Protein AF-A0A2V5Y837-F1 (afdb_monomer_lite)

pLDDT: mean 76.03, std 14.21, range [38.59, 92.19]

Sequence (156 aa):
MSMTTSVVKGLYNSPNGDRWALCRDQSGKLVVSHQPNHASGGRASEIGVEAFLSQPRSGPEHQALIEALAHLDAGQSNSETKKHSEDKLFRALGHAVARCWKNLPQGIQEDLFEAAVALEGETIRQQLAIYLHGKREHTVDTAQPRAMPEPDSLGG

Secondary structure (DSSP, 8-state):
----PEEEEEEEE-TTS-EEEEEE-TTS-EEEEEE--GGGTPPPEEEEHHHHHTSS---HHHHHHHHHHHHHHHHHHHHHHHHHHHHHHHHHHHHHHHHHGGGS-HHHHHHHHHHHHHHH-THHHHHHHHHHHHTT-S--------PPPP------

Foldseek 3Di:
DDFPWAFPAWQDADPQGKTWTWTAGPVRFIWIWIDGDPVVVDDIDIGGPVRVQPDPDDDSSNVSSVVVVVVVCVVVVVVVVVVVVVVVVVVVVVVVCLVCVVVDPPVVNVVVLVVVCVVPHPVCNVVVVVSSVVSVPPDPDPPDPPDDDDDDDDDD

Structure (mmCIF, N/CA/C/O backbone):
data_AF-A0A2V5Y837-F1
#
_entry.id   AF-A0A2V5Y837-F1
#
loop_
_atom_site.group_PDB
_atom_site.id
_atom_site.type_symbol
_atom_site.label_atom_id
_atom_site.label_alt_id
_atom_site.label_comp_id
_atom_site.label_asym_id
_atom_site.label_entity_id
_atom_site.label_seq_id
_atom_site.pdbx_PDB_ins_code
_atom_site.Cartn_x
_atom_site.Cartn_y
_atom_site.Cartn_z
_atom_site.occupancy
_atom_site.B_iso_or_equiv
_atom_site.auth_seq_id
_atom_site.auth_comp_id
_atom_site.auth_asym_id
_atom_site.auth_atom_id
_atom_site.pdbx_PDB_model_num
ATOM 1 N N . MET A 1 1 ? 31.711 -17.610 -5.912 1.00 38.81 1 MET A N 1
ATOM 2 C CA . MET A 1 1 ? 30.621 -17.243 -4.988 1.00 38.81 1 MET A CA 1
ATOM 3 C C . MET A 1 1 ? 29.465 -16.764 -5.841 1.00 38.81 1 MET A C 1
ATOM 5 O O . MET A 1 1 ? 29.552 -15.679 -6.396 1.00 38.81 1 MET A O 1
ATOM 9 N N . SER A 1 2 ? 28.467 -17.618 -6.057 1.00 41.41 2 SER A N 1
ATOM 10 C CA . SER A 1 2 ? 27.272 -17.273 -6.830 1.00 41.41 2 SER A CA 1
ATOM 11 C C . SER A 1 2 ? 26.391 -16.396 -5.948 1.00 41.41 2 SER A C 1
ATOM 13 O O . SER A 1 2 ? 25.772 -16.891 -5.011 1.00 41.41 2 SER A O 1
ATOM 15 N N . MET A 1 3 ? 26.418 -15.085 -6.178 1.00 53.34 3 MET A N 1
ATOM 16 C CA . MET A 1 3 ? 25.505 -14.160 -5.519 1.00 53.34 3 MET A CA 1
ATOM 17 C C . MET A 1 3 ? 24.127 -14.384 -6.138 1.00 53.34 3 MET A C 1
ATOM 19 O O . MET A 1 3 ? 23.942 -14.175 -7.331 1.00 53.34 3 MET A O 1
ATOM 23 N N . THR A 1 4 ? 23.183 -14.903 -5.357 1.00 51.66 4 THR A N 1
ATOM 24 C CA . THR A 1 4 ? 21.808 -15.165 -5.799 1.00 51.66 4 THR A CA 1
ATOM 25 C C . THR A 1 4 ? 21.093 -13.835 -6.059 1.00 51.66 4 THR A C 1
ATOM 27 O O . THR A 1 4 ? 20.419 -13.307 -5.179 1.00 51.66 4 THR A O 1
ATOM 30 N N . THR A 1 5 ? 21.293 -13.239 -7.233 1.00 69.12 5 THR A N 1
ATOM 31 C CA . THR A 1 5 ? 20.594 -12.021 -7.649 1.00 69.12 5 THR A CA 1
ATOM 32 C C . THR A 1 5 ? 19.258 -12.392 -8.283 1.00 69.12 5 THR A C 1
ATOM 34 O O . THR A 1 5 ? 19.162 -13.289 -9.121 1.00 69.12 5 THR A O 1
ATOM 37 N N . SER A 1 6 ? 18.183 -11.750 -7.823 1.00 81.81 6 SER A N 1
ATOM 38 C CA . SER A 1 6 ? 16.842 -11.993 -8.364 1.00 81.81 6 SER A CA 1
ATOM 39 C C . SER A 1 6 ? 16.617 -11.074 -9.555 1.00 81.81 6 SER A C 1
ATOM 41 O O . SER A 1 6 ? 16.727 -9.855 -9.421 1.00 81.81 6 SER A O 1
ATOM 43 N N . VAL A 1 7 ? 16.309 -11.639 -10.722 1.00 83.50 7 VAL A N 1
ATOM 44 C CA . VAL A 1 7 ? 16.003 -10.847 -11.920 1.00 83.50 7 VAL A CA 1
ATOM 45 C C . VAL A 1 7 ? 14.669 -10.132 -11.711 1.00 83.50 7 VAL A C 1
ATOM 47 O O . VAL A 1 7 ? 13.637 -10.772 -11.529 1.00 83.50 7 VAL A O 1
ATOM 50 N N . VAL A 1 8 ? 14.694 -8.800 -11.746 1.00 84.81 8 VAL A N 1
ATOM 51 C CA . VAL A 1 8 ? 13.510 -7.940 -11.612 1.00 84.81 8 VAL A CA 1
ATOM 52 C C . VAL A 1 8 ? 12.841 -7.751 -12.971 1.00 84.81 8 VAL A C 1
ATOM 54 O O . VAL A 1 8 ? 11.620 -7.851 -13.083 1.00 84.81 8 VAL A O 1
ATOM 57 N N . LYS A 1 9 ? 13.628 -7.465 -14.018 1.00 84.62 9 LYS A N 1
ATOM 58 C CA . LYS A 1 9 ? 13.109 -7.153 -15.359 1.00 84.62 9 LYS A CA 1
ATOM 59 C C . LYS A 1 9 ? 14.190 -7.323 -16.431 1.00 84.62 9 LYS A C 1
ATOM 61 O O . LYS A 1 9 ? 15.312 -6.867 -16.246 1.00 84.62 9 LYS A O 1
ATOM 66 N N . GLY A 1 10 ? 13.860 -7.918 -17.578 1.00 83.88 10 GLY A N 1
ATOM 67 C CA . GLY A 1 10 ? 14.725 -7.864 -18.766 1.00 83.88 10 GLY A CA 1
ATOM 68 C C . GLY A 1 10 ? 14.680 -6.471 -19.400 1.00 83.88 10 GLY A C 1
ATOM 69 O O . GLY A 1 10 ? 13.587 -5.965 -19.640 1.00 83.88 10 GLY A O 1
ATOM 70 N N . LEU A 1 11 ? 15.841 -5.857 -19.640 1.00 83.12 11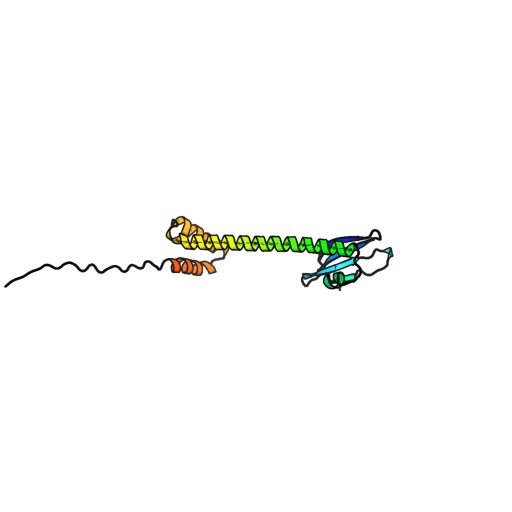 LEU A N 1
ATOM 71 C CA . LEU A 1 11 ? 15.949 -4.480 -20.133 1.00 83.12 11 LEU A CA 1
ATOM 72 C C . LEU A 1 11 ? 16.052 -4.437 -21.655 1.00 83.12 11 LEU A C 1
ATOM 74 O O . LEU A 1 11 ? 15.229 -3.823 -22.321 1.00 83.12 11 LEU A O 1
ATOM 78 N N . TYR A 1 12 ? 17.064 -5.095 -22.216 1.00 80.25 12 TYR A N 1
ATOM 79 C CA . TYR A 1 12 ? 17.358 -4.979 -23.638 1.00 80.25 12 TYR A CA 1
ATOM 80 C C . TYR A 1 12 ? 18.105 -6.206 -24.153 1.00 80.25 12 TYR A C 1
ATOM 82 O O . TYR A 1 12 ? 18.936 -6.787 -23.452 1.00 80.25 12 TYR A O 1
ATOM 90 N N . ASN A 1 13 ? 17.813 -6.589 -25.394 1.00 81.31 13 ASN A N 1
ATOM 91 C CA . ASN A 1 13 ? 18.602 -7.555 -26.143 1.00 81.31 13 ASN A CA 1
ATOM 92 C C . ASN A 1 13 ? 19.234 -6.829 -27.330 1.00 81.31 13 ASN A C 1
ATOM 94 O O . ASN A 1 13 ? 18.543 -6.265 -28.173 1.00 81.31 13 ASN A O 1
ATOM 98 N N . SER A 1 14 ? 20.560 -6.807 -27.364 1.00 76.38 14 SER A N 1
ATOM 99 C CA . SER A 1 14 ? 21.286 -6.316 -28.523 1.00 76.38 14 SER A CA 1
ATOM 100 C C . SER A 1 14 ? 21.151 -7.331 -29.660 1.00 76.38 14 SER A C 1
ATOM 102 O O . SER A 1 14 ? 21.206 -8.535 -29.395 1.00 76.38 14 SER A O 1
ATOM 104 N N . PRO A 1 15 ? 21.064 -6.893 -30.926 1.00 72.56 15 PRO A N 1
ATOM 105 C CA . PRO A 1 15 ? 21.107 -7.792 -32.081 1.00 72.56 15 PRO A CA 1
ATOM 106 C C . PRO A 1 15 ? 22.405 -8.614 -32.153 1.00 72.56 15 PRO A C 1
ATOM 108 O O . PRO A 1 15 ? 22.421 -9.684 -32.754 1.00 72.56 15 PRO A O 1
ATOM 111 N N . ASN A 1 16 ? 23.473 -8.165 -31.483 1.00 69.81 16 ASN A N 1
ATOM 112 C CA . ASN A 1 16 ? 24.706 -8.937 -31.330 1.00 69.81 16 ASN A CA 1
ATOM 113 C C . ASN A 1 16 ? 24.580 -10.078 -30.305 1.00 69.81 16 ASN A C 1
ATOM 115 O O . ASN A 1 16 ? 25.491 -10.884 -30.186 1.00 69.81 16 ASN A O 1
ATOM 119 N N . GLY A 1 17 ? 23.471 -10.195 -29.573 1.00 73.81 17 GLY A N 1
ATOM 120 C CA . GLY A 1 17 ? 23.239 -11.246 -28.579 1.00 73.81 17 GLY A CA 1
ATOM 121 C C . GLY A 1 17 ? 23.624 -10.872 -27.145 1.00 73.81 17 GLY A C 1
ATOM 122 O O . GLY A 1 17 ? 23.523 -11.723 -26.262 1.00 73.81 17 GLY A O 1
ATOM 123 N N . ASP A 1 18 ? 24.037 -9.627 -26.891 1.00 80.94 18 ASP A N 1
ATOM 124 C CA . ASP A 1 18 ? 24.176 -9.103 -25.531 1.00 80.94 18 ASP A CA 1
ATOM 125 C C . ASP A 1 18 ? 22.806 -8.959 -24.874 1.00 80.94 18 ASP A C 1
ATOM 127 O O . ASP A 1 18 ? 21.897 -8.340 -25.433 1.00 80.94 18 ASP A O 1
ATOM 131 N N . ARG A 1 19 ? 22.659 -9.489 -23.663 1.00 84.69 19 ARG A N 1
ATOM 132 C CA . ARG A 1 19 ? 21.440 -9.343 -22.868 1.00 84.69 19 ARG A CA 1
ATOM 133 C C . ARG A 1 19 ? 21.700 -8.486 -21.648 1.00 84.69 19 ARG A C 1
ATOM 135 O O . ARG A 1 19 ? 22.668 -8.693 -20.922 1.00 84.69 19 ARG A O 1
ATOM 142 N N . TRP A 1 20 ? 20.784 -7.562 -21.417 1.00 86.06 20 TRP A N 1
ATOM 143 C CA . TRP A 1 20 ? 20.783 -6.666 -20.277 1.00 86.06 20 TRP A CA 1
ATOM 144 C C . TRP A 1 20 ? 19.553 -6.949 -19.428 1.00 86.06 20 TRP A C 1
ATOM 146 O O . TRP A 1 20 ? 18.431 -7.001 -19.942 1.00 86.06 20 TRP A O 1
ATOM 156 N N . ALA A 1 21 ? 19.755 -7.127 -18.129 1.00 86.75 21 ALA A N 1
ATOM 157 C CA . ALA A 1 21 ? 18.686 -7.353 -17.170 1.00 86.75 21 ALA A CA 1
ATOM 158 C C . ALA A 1 21 ? 18.888 -6.490 -15.926 1.00 86.75 21 ALA A C 1
ATOM 160 O O . ALA A 1 21 ? 20.008 -6.284 -15.467 1.00 86.75 21 ALA A O 1
ATOM 161 N N . LEU A 1 22 ? 17.788 -5.997 -15.372 1.00 88.69 22 LEU A N 1
ATOM 162 C CA . LEU A 1 22 ? 17.741 -5.384 -14.060 1.00 88.69 22 LEU A CA 1
ATOM 163 C C . LEU A 1 22 ? 17.559 -6.495 -13.031 1.00 88.69 22 LEU A C 1
ATOM 165 O O . LEU A 1 22 ? 16.569 -7.230 -13.067 1.00 88.69 22 LEU A O 1
ATOM 169 N N . CYS A 1 23 ? 18.502 -6.595 -12.110 1.00 88.62 23 CYS A N 1
ATOM 170 C CA . CYS A 1 23 ? 18.510 -7.550 -11.017 1.00 88.62 23 CYS A CA 1
ATOM 171 C C . CYS A 1 23 ? 18.504 -6.816 -9.677 1.00 88.62 23 CYS A C 1
ATOM 173 O O . CYS A 1 23 ? 18.828 -5.631 -9.580 1.00 88.62 23 CYS A O 1
ATOM 175 N N . ARG A 1 24 ? 18.131 -7.536 -8.626 1.00 87.69 24 ARG A N 1
ATOM 176 C CA . ARG A 1 24 ? 18.215 -7.075 -7.245 1.00 87.69 24 ARG A CA 1
ATOM 177 C C . ARG A 1 24 ? 19.251 -7.908 -6.507 1.00 87.69 24 ARG A C 1
ATOM 179 O O . ARG A 1 24 ? 19.203 -9.139 -6.577 1.00 87.69 24 ARG A O 1
ATOM 186 N N . ASP A 1 25 ? 20.182 -7.239 -5.837 1.00 84.00 25 ASP A N 1
ATOM 187 C CA . ASP A 1 25 ? 21.165 -7.891 -4.974 1.00 84.00 25 ASP A CA 1
ATOM 188 C C . ASP A 1 25 ? 20.517 -8.384 -3.661 1.00 84.00 25 ASP A C 1
ATOM 190 O O . ASP A 1 25 ? 19.349 -8.104 -3.381 1.00 84.00 25 ASP A O 1
ATOM 194 N N . GLN A 1 26 ? 21.278 -9.115 -2.841 1.00 80.62 26 GLN A N 1
ATOM 195 C CA . GLN A 1 26 ? 20.814 -9.644 -1.549 1.00 80.62 26 GLN A CA 1
ATOM 196 C C . GLN A 1 26 ? 20.439 -8.538 -0.550 1.00 80.62 26 GLN A C 1
ATOM 198 O O . GLN A 1 26 ? 19.582 -8.743 0.305 1.00 80.62 26 GLN A O 1
ATOM 203 N N . SER A 1 27 ? 21.045 -7.361 -0.686 1.00 80.94 27 SER A N 1
ATOM 204 C CA . SER A 1 27 ? 20.757 -6.161 0.105 1.00 80.94 27 SER A CA 1
ATOM 205 C C . SER A 1 27 ? 19.505 -5.418 -0.377 1.00 80.94 27 SER A C 1
ATOM 207 O O . SER A 1 27 ? 19.098 -4.435 0.236 1.00 80.94 27 SER A O 1
ATOM 209 N N . GLY A 1 28 ? 18.888 -5.854 -1.481 1.00 80.06 28 GLY A N 1
ATOM 210 C CA . GLY A 1 28 ? 17.719 -5.202 -2.070 1.00 80.06 28 GLY A CA 1
ATOM 211 C C . GLY A 1 28 ? 18.047 -4.062 -3.042 1.00 80.06 28 GLY A C 1
ATOM 212 O O . GLY A 1 28 ? 17.123 -3.435 -3.573 1.00 80.06 28 GLY A O 1
ATOM 213 N N . LYS A 1 29 ? 19.327 -3.792 -3.310 1.00 83.94 29 LYS A N 1
ATOM 214 C CA . LYS A 1 29 ? 19.793 -2.752 -4.229 1.00 83.94 29 LYS A CA 1
ATOM 215 C C . LYS A 1 29 ? 19.642 -3.207 -5.677 1.00 83.94 29 LYS A C 1
ATOM 217 O O . LYS A 1 29 ? 19.853 -4.371 -6.015 1.00 83.94 29 LYS A O 1
ATOM 222 N N . LEU A 1 30 ? 19.262 -2.274 -6.546 1.00 86.44 30 LEU A N 1
ATOM 223 C CA . LEU A 1 30 ? 19.121 -2.541 -7.973 1.00 86.44 30 LEU A CA 1
ATOM 224 C C . LEU A 1 30 ? 20.489 -2.520 -8.667 1.00 86.44 30 LEU A C 1
ATOM 226 O O . LEU A 1 30 ? 21.265 -1.569 -8.530 1.00 86.44 30 LEU A O 1
ATOM 230 N N . VAL A 1 31 ? 20.761 -3.566 -9.442 1.00 88.25 31 VAL A N 1
ATOM 231 C CA . VAL A 1 31 ? 21.982 -3.752 -10.231 1.00 88.25 31 VAL A CA 1
ATOM 232 C C . VAL A 1 31 ? 21.623 -4.153 -11.660 1.00 88.25 31 VAL A C 1
ATOM 234 O O . VAL A 1 31 ? 20.631 -4.831 -11.907 1.00 88.25 31 VAL A O 1
ATOM 237 N N . VAL A 1 32 ? 22.426 -3.726 -12.622 1.00 86.94 32 VAL A N 1
ATOM 238 C CA . VAL A 1 32 ? 22.302 -4.075 -14.034 1.00 86.94 32 VAL A CA 1
ATOM 239 C C . VAL A 1 32 ? 23.242 -5.236 -14.324 1.00 86.94 32 VAL A C 1
ATOM 241 O O . VAL A 1 32 ? 24.454 -5.111 -14.164 1.00 86.94 32 VAL A O 1
ATOM 244 N N . SER A 1 33 ? 22.688 -6.363 -14.758 1.00 86.00 33 SER A N 1
ATOM 245 C CA . SER A 1 33 ? 23.440 -7.525 -15.217 1.00 86.00 33 SER A CA 1
ATOM 246 C C . SER A 1 33 ? 23.588 -7.481 -16.736 1.00 86.00 33 SER A C 1
ATOM 248 O O . SER A 1 33 ? 22.595 -7.466 -17.470 1.00 86.00 33 SER A O 1
ATOM 250 N N . HIS A 1 34 ? 24.835 -7.461 -17.202 1.00 85.19 34 HIS A N 1
ATOM 251 C CA . HIS A 1 34 ? 25.200 -7.605 -18.607 1.00 85.19 34 HIS A CA 1
ATOM 252 C C . HIS A 1 34 ? 25.693 -9.022 -18.857 1.00 85.19 34 HIS A C 1
ATOM 254 O O . HIS A 1 34 ? 26.676 -9.472 -18.263 1.00 85.19 34 HIS A O 1
ATOM 260 N N . GLN A 1 35 ? 25.016 -9.718 -19.763 1.00 81.38 35 GLN A N 1
ATOM 261 C CA . GLN A 1 35 ? 25.425 -11.019 -20.253 1.00 81.38 35 GLN A CA 1
ATOM 262 C C . GLN A 1 35 ? 25.852 -10.894 -21.720 1.00 81.38 35 GLN A C 1
ATOM 264 O O . GLN A 1 35 ? 24.986 -10.778 -22.593 1.00 81.38 35 GLN A O 1
ATOM 269 N N . PRO A 1 36 ? 27.165 -10.908 -22.005 1.00 78.12 36 PRO A N 1
ATOM 270 C CA . PRO A 1 36 ? 27.656 -10.892 -23.373 1.00 78.12 36 PRO A CA 1
ATOM 271 C C . PRO A 1 36 ? 27.303 -12.192 -24.103 1.00 78.12 36 PRO A C 1
ATOM 273 O O . PRO A 1 36 ? 27.043 -13.231 -23.486 1.00 78.12 36 PRO A O 1
ATOM 276 N N . ASN A 1 37 ? 27.297 -12.136 -25.434 1.00 73.31 37 ASN A N 1
ATOM 277 C CA . ASN A 1 37 ? 27.069 -13.319 -26.257 1.00 73.31 37 ASN A CA 1
ATOM 278 C C . ASN A 1 37 ? 28.226 -14.343 -26.113 1.00 73.31 37 ASN A C 1
ATOM 280 O O . ASN A 1 37 ? 29.340 -14.023 -25.694 1.00 73.31 37 ASN A O 1
ATOM 284 N N . HIS A 1 38 ? 27.975 -15.596 -26.508 1.00 61.41 38 HIS A N 1
ATOM 285 C CA . HIS A 1 38 ? 28.975 -16.675 -26.465 1.00 61.41 38 HIS A CA 1
ATOM 286 C C . HIS A 1 38 ? 30.200 -16.396 -27.364 1.00 61.41 38 HIS A C 1
ATOM 288 O O . HIS A 1 38 ? 31.294 -16.879 -27.085 1.00 61.41 38 HIS A O 1
ATOM 294 N N . ALA A 1 39 ? 30.035 -15.602 -28.429 1.00 61.75 39 ALA A N 1
ATOM 295 C CA . ALA A 1 39 ? 31.104 -15.268 -29.370 1.00 61.75 39 ALA A CA 1
ATOM 296 C C . ALA A 1 39 ? 32.123 -14.257 -28.808 1.00 61.75 39 ALA A C 1
ATOM 298 O O . ALA A 1 39 ? 33.281 -14.271 -29.215 1.00 61.75 39 ALA A O 1
ATOM 299 N N . SER A 1 40 ? 31.724 -13.406 -27.859 1.00 60.44 40 SER A N 1
ATOM 300 C CA . SER A 1 40 ? 32.579 -12.378 -27.258 1.00 60.44 40 SER A CA 1
ATOM 301 C C . SER A 1 40 ? 33.423 -12.887 -26.089 1.00 60.44 40 SER A C 1
ATOM 303 O O . SER A 1 40 ? 34.254 -12.133 -25.588 1.00 60.44 40 SER A O 1
ATOM 305 N N . GLY A 1 41 ? 33.226 -14.130 -25.626 1.00 55.28 41 GLY A N 1
ATOM 306 C CA . GLY A 1 41 ? 34.025 -14.740 -24.549 1.00 55.28 41 GLY A CA 1
ATOM 307 C C . GLY A 1 41 ? 34.025 -13.961 -23.222 1.00 55.28 41 GLY A C 1
ATOM 308 O O . GLY A 1 41 ? 34.854 -14.215 -22.349 1.00 55.28 41 GLY A O 1
ATOM 309 N N . GLY A 1 42 ? 33.128 -12.982 -23.078 1.00 60.88 42 GLY A N 1
ATOM 310 C CA . GLY A 1 42 ? 33.101 -12.051 -21.961 1.00 60.88 42 GLY A CA 1
ATOM 311 C C . GLY A 1 42 ? 32.493 -12.674 -20.708 1.00 60.88 42 GLY A C 1
ATOM 312 O O . GLY A 1 42 ? 31.621 -13.541 -20.771 1.00 60.88 42 GLY A O 1
ATOM 313 N N . ARG A 1 43 ? 32.937 -12.207 -19.540 1.00 64.25 43 ARG A N 1
ATOM 314 C CA . ARG A 1 43 ? 32.330 -12.574 -18.257 1.00 64.25 43 ARG A CA 1
ATOM 315 C C . ARG A 1 43 ? 31.088 -11.720 -18.031 1.00 64.25 43 ARG A C 1
ATOM 317 O O . ARG A 1 43 ? 31.141 -10.505 -18.222 1.00 64.25 43 ARG A O 1
ATOM 324 N N . ALA A 1 44 ? 30.002 -12.353 -17.585 1.00 72.00 44 ALA A N 1
ATOM 325 C CA . ALA A 1 44 ? 28.843 -11.619 -17.098 1.00 72.00 44 ALA A CA 1
ATOM 326 C C . ALA A 1 44 ? 29.290 -10.632 -16.015 1.00 72.00 44 ALA A C 1
ATOM 328 O O . ALA A 1 44 ? 30.092 -10.988 -15.146 1.00 72.00 44 ALA A O 1
ATOM 329 N N . SER A 1 45 ? 28.808 -9.400 -16.113 1.00 78.62 45 SER A N 1
ATOM 330 C CA . SER A 1 45 ? 29.204 -8.314 -15.225 1.00 78.62 45 SER A CA 1
ATOM 331 C C . SER A 1 45 ? 27.967 -7.664 -14.625 1.00 78.62 45 SER A C 1
ATOM 333 O O . SER A 1 45 ? 26.966 -7.463 -15.309 1.00 78.62 45 SER A O 1
ATOM 335 N N . GLU A 1 46 ? 28.043 -7.351 -13.337 1.00 81.62 46 GLU A N 1
ATOM 336 C CA . GLU A 1 46 ? 26.989 -6.678 -12.587 1.00 81.62 46 GLU A CA 1
ATOM 337 C C . GLU A 1 46 ? 27.483 -5.280 -12.229 1.00 81.62 46 GLU A C 1
ATOM 339 O O . GLU A 1 46 ? 28.553 -5.113 -11.643 1.00 81.62 46 GLU A O 1
ATOM 344 N N . ILE A 1 47 ? 26.723 -4.266 -12.623 1.00 84.75 47 ILE A N 1
ATOM 345 C CA . ILE A 1 47 ? 27.054 -2.859 -12.412 1.00 84.75 47 ILE A CA 1
ATOM 346 C C . ILE A 1 47 ? 25.912 -2.250 -11.605 1.00 84.75 47 ILE A C 1
ATOM 348 O O . ILE A 1 47 ? 24.747 -2.460 -11.928 1.00 84.75 47 ILE A O 1
ATOM 352 N N . GLY A 1 48 ? 26.212 -1.497 -10.546 1.00 84.44 48 GLY A N 1
ATOM 353 C CA . GLY A 1 48 ? 25.171 -0.781 -9.802 1.00 84.44 48 GLY A CA 1
ATOM 354 C C . GLY A 1 48 ? 24.396 0.162 -10.722 1.00 84.44 48 GLY A C 1
ATOM 355 O O . GLY A 1 48 ? 25.005 0.825 -11.561 1.00 84.44 48 GLY A O 1
ATOM 356 N N . VAL A 1 49 ? 23.071 0.242 -10.571 1.00 85.50 49 VAL A N 1
ATOM 357 C CA . VAL A 1 49 ? 22.226 1.104 -11.421 1.00 85.50 49 VAL A CA 1
ATOM 358 C C . VAL A 1 49 ? 22.728 2.550 -11.433 1.00 85.50 49 VAL A C 1
ATOM 360 O O . VAL A 1 49 ? 22.800 3.155 -12.498 1.00 85.50 49 VAL A O 1
ATOM 363 N N . GLU A 1 50 ? 23.162 3.086 -10.288 1.00 83.12 50 GLU A N 1
ATOM 364 C CA . GLU A 1 50 ? 23.682 4.458 -10.216 1.00 83.12 50 GLU A CA 1
ATOM 365 C C . GLU A 1 50 ? 24.995 4.644 -10.994 1.00 83.12 50 GLU A C 1
ATOM 367 O O . GLU A 1 50 ? 25.198 5.658 -11.660 1.00 83.12 50 GLU A O 1
ATOM 372 N N . ALA A 1 51 ? 25.871 3.639 -10.958 1.00 85.12 51 ALA A N 1
ATOM 373 C CA . ALA A 1 51 ? 27.157 3.646 -11.636 1.00 85.12 51 ALA A CA 1
ATOM 374 C C . ALA A 1 51 ? 26.981 3.432 -13.138 1.00 85.12 51 ALA A C 1
ATOM 376 O O . ALA A 1 51 ? 27.773 3.947 -13.919 1.00 85.12 51 ALA A O 1
ATOM 377 N N . PHE A 1 52 ? 25.945 2.692 -13.540 1.00 83.06 52 PHE A N 1
ATOM 378 C CA . PHE A 1 52 ? 25.565 2.530 -14.933 1.00 83.06 52 PHE A CA 1
ATOM 379 C C . PHE A 1 52 ? 25.026 3.845 -15.500 1.00 83.06 52 PHE A C 1
ATOM 381 O O . PHE A 1 52 ? 25.588 4.337 -16.468 1.00 83.06 52 PHE A O 1
ATOM 388 N N . LEU A 1 53 ? 24.049 4.468 -14.826 1.00 82.75 53 LEU A N 1
ATOM 389 C CA . LEU A 1 53 ? 23.451 5.751 -15.227 1.00 82.75 53 LEU A CA 1
ATOM 390 C C . LEU A 1 53 ? 24.445 6.921 -15.249 1.00 82.75 53 LEU A C 1
ATOM 392 O O . LEU A 1 53 ? 24.238 7.897 -15.964 1.00 82.75 53 LEU A O 1
ATOM 396 N N . SER A 1 54 ? 25.520 6.836 -14.464 1.00 82.50 54 SER A N 1
ATOM 397 C CA . SER A 1 54 ? 26.577 7.852 -14.435 1.00 82.50 54 SER A CA 1
ATOM 398 C C . SER A 1 54 ? 27.557 7.745 -15.614 1.00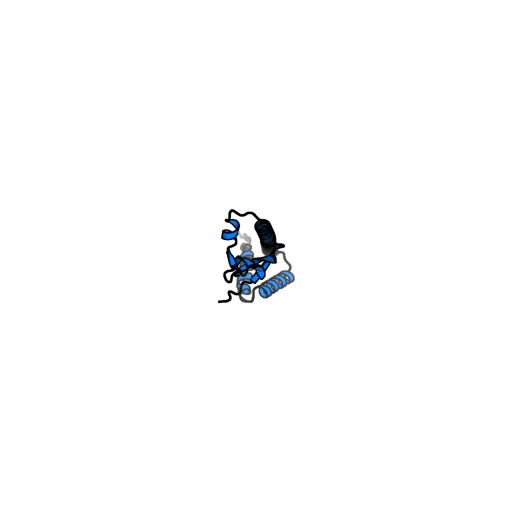 82.50 54 SER A C 1
ATOM 400 O O . SER A 1 54 ? 28.432 8.599 -15.759 1.00 82.50 54 SER A O 1
ATOM 402 N N . GLN A 1 55 ? 27.469 6.700 -16.447 1.00 80.69 55 GLN A N 1
ATOM 403 C CA . GLN A 1 55 ? 28.368 6.533 -17.588 1.00 80.69 55 GLN A CA 1
ATOM 404 C C . GLN A 1 55 ? 27.963 7.457 -18.747 1.00 80.69 55 GLN A C 1
ATOM 406 O O . GLN A 1 55 ? 26.788 7.551 -19.087 1.00 80.69 55 GLN A O 1
ATOM 411 N N . PRO A 1 56 ? 28.926 8.080 -19.450 1.00 63.84 56 PRO A N 1
ATOM 412 C CA . PRO A 1 56 ? 28.646 9.018 -20.544 1.00 63.84 56 PRO A CA 1
ATOM 413 C C . PRO A 1 56 ? 28.079 8.355 -21.816 1.00 63.84 56 PRO A C 1
ATOM 415 O O . PRO A 1 56 ? 27.830 9.034 -22.811 1.00 63.84 56 PRO A O 1
ATOM 418 N N . ARG A 1 57 ? 27.898 7.028 -21.826 1.00 63.12 57 ARG A N 1
ATOM 419 C CA . ARG A 1 57 ? 27.435 6.262 -22.986 1.00 63.12 57 ARG A CA 1
ATOM 420 C C . ARG A 1 57 ? 25.922 6.052 -22.909 1.00 63.12 57 ARG A C 1
ATOM 422 O O . ARG A 1 57 ? 25.456 5.042 -22.397 1.00 63.12 57 ARG A O 1
ATOM 429 N N . SER A 1 58 ? 25.164 7.001 -23.452 1.00 64.62 58 SER A N 1
ATOM 430 C CA . SER A 1 58 ? 23.703 6.909 -23.564 1.00 64.62 58 SER A CA 1
ATOM 431 C C . SER A 1 58 ? 23.304 6.087 -24.799 1.00 64.62 58 SER A C 1
ATOM 433 O O . SER A 1 58 ? 23.133 6.621 -25.895 1.00 64.62 58 SER A O 1
ATOM 435 N N . GLY A 1 59 ? 23.265 4.763 -24.641 1.00 78.69 59 GLY A N 1
ATOM 436 C CA . GLY A 1 59 ? 22.781 3.811 -25.647 1.00 78.69 59 GLY A CA 1
ATOM 437 C C . GLY A 1 59 ? 21.320 3.382 -25.422 1.00 78.69 59 GLY A C 1
ATOM 438 O O . GLY A 1 59 ? 20.703 3.776 -24.429 1.00 78.69 59 GLY A O 1
ATOM 439 N N . PRO A 1 60 ? 20.741 2.547 -26.304 1.00 80.12 60 PRO A N 1
ATOM 440 C CA . PRO A 1 60 ? 19.400 1.977 -26.111 1.00 80.12 60 PRO A CA 1
ATOM 441 C C . PRO A 1 60 ? 19.249 1.217 -24.779 1.00 80.12 60 PRO A C 1
ATOM 443 O O . PRO A 1 60 ? 18.169 1.202 -24.192 1.00 80.12 60 PRO A O 1
ATOM 446 N N . GLU A 1 61 ? 20.335 0.649 -24.253 1.00 82.88 61 GLU A N 1
ATOM 447 C CA . GLU A 1 61 ? 20.375 0.000 -22.943 1.00 82.88 61 GLU A CA 1
ATOM 448 C C . GLU A 1 61 ? 20.122 0.970 -21.774 1.00 82.88 61 GLU A C 1
ATOM 450 O O . GLU A 1 61 ? 19.479 0.597 -20.791 1.00 82.88 61 GLU A O 1
ATOM 455 N N . HIS A 1 62 ? 20.557 2.229 -21.898 1.00 82.69 62 HIS A N 1
ATOM 456 C CA . HIS A 1 62 ? 20.291 3.278 -20.910 1.00 82.69 62 HIS A CA 1
ATOM 457 C C . HIS A 1 62 ? 18.818 3.675 -20.909 1.00 82.69 62 HIS A C 1
ATOM 459 O O . HIS A 1 62 ? 18.202 3.775 -19.848 1.00 82.69 62 HIS A O 1
ATOM 465 N N . GLN A 1 63 ? 18.239 3.847 -22.098 1.00 84.94 63 GLN A N 1
ATOM 466 C CA . GLN A 1 63 ? 16.831 4.206 -22.233 1.00 84.94 63 GLN A CA 1
ATOM 467 C C . GLN A 1 63 ? 15.917 3.113 -21.662 1.00 84.94 63 GLN A C 1
ATOM 469 O O . GLN A 1 63 ? 14.985 3.415 -20.918 1.00 84.94 63 GLN A O 1
ATOM 474 N N . ALA A 1 64 ? 16.223 1.843 -21.944 1.00 85.94 64 ALA A N 1
ATOM 475 C CA . ALA A 1 64 ? 15.478 0.708 -21.407 1.00 85.94 64 ALA A CA 1
ATOM 476 C C . ALA A 1 64 ? 15.551 0.625 -19.872 1.00 85.94 64 ALA A C 1
ATOM 478 O O . ALA A 1 64 ? 14.563 0.284 -19.220 1.00 85.94 64 ALA A O 1
ATOM 479 N N . LEU A 1 65 ? 16.702 0.963 -19.277 1.00 86.25 65 LEU A N 1
ATOM 480 C CA . LEU A 1 65 ? 16.848 1.030 -17.823 1.00 86.25 65 LEU A CA 1
ATOM 481 C C . LEU A 1 65 ? 15.999 2.148 -17.212 1.00 86.25 65 LEU A C 1
ATOM 483 O O . LEU A 1 65 ? 15.290 1.897 -16.241 1.00 86.25 65 LEU A O 1
ATOM 487 N N . ILE A 1 66 ? 16.053 3.358 -17.774 1.00 86.50 66 ILE A N 1
ATOM 488 C CA . ILE A 1 66 ? 15.255 4.499 -17.299 1.00 86.50 66 ILE A CA 1
ATOM 489 C C . ILE A 1 66 ? 13.767 4.156 -17.351 1.00 86.50 66 ILE A C 1
ATOM 491 O O . ILE A 1 66 ? 13.046 4.383 -16.381 1.00 86.50 66 ILE A O 1
ATOM 495 N N . GLU A 1 67 ? 13.315 3.552 -18.450 1.00 85.75 67 GLU A N 1
ATOM 496 C CA . GLU A 1 67 ? 11.932 3.115 -18.595 1.00 85.75 67 GLU A CA 1
ATOM 497 C C . GLU A 1 67 ? 11.560 2.064 -17.539 1.00 85.75 67 GLU A C 1
ATOM 499 O O . GLU A 1 67 ? 10.534 2.198 -16.871 1.00 85.75 67 GLU A O 1
ATOM 504 N N . ALA A 1 68 ? 12.396 1.046 -17.323 1.00 85.75 68 ALA A N 1
ATOM 505 C CA . ALA A 1 68 ? 12.136 0.025 -16.310 1.00 85.75 68 ALA A CA 1
ATOM 506 C C . ALA 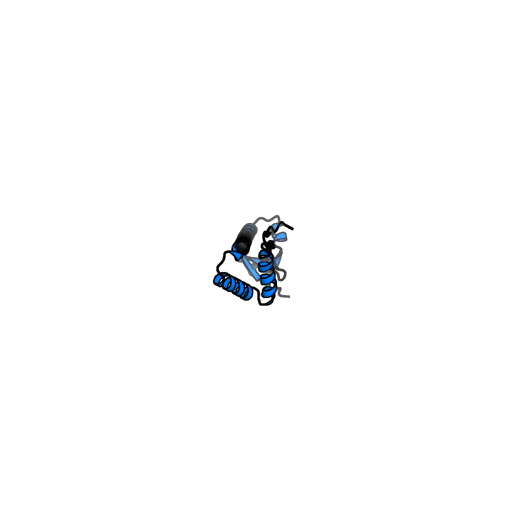A 1 68 ? 12.078 0.608 -14.888 1.00 85.75 68 ALA A C 1
ATOM 508 O O . ALA A 1 68 ? 11.208 0.221 -14.106 1.00 85.75 68 ALA A O 1
ATOM 509 N N . LEU A 1 69 ? 12.962 1.555 -14.558 1.00 86.81 69 LEU A N 1
ATOM 510 C CA . LEU A 1 69 ? 12.952 2.253 -13.271 1.00 86.81 69 LEU A CA 1
ATOM 511 C C . LEU A 1 69 ? 11.699 3.117 -13.107 1.00 86.81 69 LEU A C 1
ATOM 513 O O . LEU A 1 69 ? 11.075 3.064 -12.052 1.00 86.81 69 LEU A O 1
ATOM 517 N N . ALA A 1 70 ? 11.283 3.840 -14.149 1.00 85.75 70 ALA A N 1
ATOM 518 C CA . ALA A 1 70 ? 10.065 4.647 -14.123 1.00 85.75 70 ALA A CA 1
ATOM 519 C C . ALA A 1 70 ? 8.808 3.791 -13.889 1.00 85.75 70 ALA A C 1
ATOM 521 O O . ALA A 1 70 ? 7.934 4.169 -13.111 1.00 85.75 70 ALA A O 1
ATOM 522 N N . HIS A 1 71 ? 8.727 2.606 -14.504 1.00 84.56 71 HIS A N 1
ATOM 523 C CA . HIS A 1 71 ? 7.617 1.675 -14.275 1.00 84.56 71 HIS A CA 1
ATOM 524 C C . HIS A 1 71 ? 7.609 1.102 -12.852 1.00 84.56 71 HIS A C 1
ATOM 526 O O . HIS A 1 71 ? 6.537 0.914 -12.270 1.00 84.56 71 HIS A O 1
ATOM 532 N N . LEU A 1 72 ? 8.786 0.818 -12.285 1.00 83.44 72 LEU A N 1
ATOM 533 C CA . LEU A 1 72 ? 8.900 0.363 -10.900 1.00 83.44 72 LEU A CA 1
ATOM 534 C C . LEU A 1 72 ? 8.480 1.469 -9.928 1.00 83.44 72 LEU A C 1
ATOM 536 O O . LEU A 1 72 ? 7.669 1.208 -9.043 1.00 83.44 72 LEU A O 1
ATOM 540 N N . ASP A 1 73 ? 8.959 2.696 -10.128 1.00 82.25 73 ASP A N 1
ATOM 541 C CA . ASP A 1 73 ? 8.610 3.850 -9.295 1.00 82.25 73 ASP A CA 1
ATOM 542 C C . ASP A 1 73 ? 7.105 4.153 -9.335 1.00 82.25 73 ASP A C 1
ATOM 544 O O . ASP A 1 73 ? 6.461 4.245 -8.289 1.00 82.25 73 ASP A O 1
ATOM 548 N N . ALA A 1 74 ? 6.504 4.169 -10.529 1.00 76.81 74 ALA A N 1
ATOM 549 C CA . ALA A 1 74 ? 5.068 4.386 -10.692 1.00 76.81 74 ALA A CA 1
ATOM 550 C C . ALA A 1 74 ? 4.224 3.318 -9.971 1.00 76.81 74 ALA A C 1
ATOM 552 O O . ALA A 1 74 ? 3.193 3.633 -9.371 1.00 76.81 74 ALA A O 1
ATOM 553 N N . GLY A 1 75 ? 4.665 2.055 -9.989 1.00 70.06 75 GLY A N 1
ATOM 554 C CA . GLY A 1 75 ? 4.007 0.968 -9.262 1.00 70.06 75 GLY A CA 1
ATOM 555 C C . GLY A 1 75 ? 4.111 1.114 -7.740 1.00 70.06 75 GLY A C 1
ATOM 556 O O . GLY A 1 75 ? 3.122 0.904 -7.036 1.00 70.06 75 GLY A O 1
ATOM 557 N N . GLN A 1 76 ? 5.284 1.500 -7.227 1.00 69.56 76 GLN A N 1
ATOM 558 C CA . GLN A 1 76 ? 5.504 1.709 -5.792 1.00 69.56 76 GLN A CA 1
ATOM 559 C C . GLN A 1 76 ? 4.736 2.935 -5.282 1.00 69.56 76 GLN A C 1
ATOM 561 O O . GLN A 1 76 ? 3.916 2.793 -4.373 1.00 69.56 76 GLN A O 1
ATOM 566 N N . SER A 1 77 ? 4.897 4.091 -5.930 1.00 72.44 77 SER A N 1
ATOM 567 C CA . SER A 1 77 ? 4.227 5.346 -5.568 1.00 72.44 77 SER A CA 1
ATOM 568 C C . SER A 1 77 ? 2.705 5.216 -5.568 1.00 72.44 77 SER A C 1
ATOM 570 O O . SER A 1 77 ? 2.044 5.696 -4.647 1.00 72.44 77 SER A O 1
ATOM 572 N N . ASN A 1 78 ? 2.119 4.523 -6.552 1.00 72.88 78 ASN A N 1
ATOM 573 C CA . ASN A 1 78 ? 0.669 4.330 -6.598 1.00 72.88 78 ASN A CA 1
ATOM 574 C C . ASN A 1 78 ? 0.171 3.402 -5.475 1.00 72.88 78 ASN A C 1
ATOM 576 O O . ASN A 1 78 ? -0.844 3.684 -4.843 1.00 72.88 78 ASN A O 1
ATOM 580 N N . SER A 1 79 ? 0.899 2.319 -5.180 1.00 69.75 79 SER A N 1
ATOM 581 C CA . SER A 1 79 ? 0.546 1.408 -4.082 1.00 69.75 79 SER A CA 1
ATOM 582 C C . SER A 1 79 ? 0.674 2.066 -2.705 1.00 69.75 79 SER A C 1
ATOM 584 O O . SER A 1 79 ? -0.198 1.884 -1.859 1.00 69.75 79 SER A O 1
ATOM 586 N N . GLU A 1 80 ? 1.702 2.889 -2.498 1.00 74.62 80 GLU A N 1
ATOM 587 C CA . GLU A 1 80 ? 1.940 3.593 -1.240 1.00 74.62 80 GLU A CA 1
ATOM 588 C C . GLU A 1 80 ? 0.943 4.741 -1.046 1.00 74.62 80 GLU A C 1
ATOM 590 O O . GLU A 1 80 ? 0.362 4.887 0.030 1.00 74.62 80 GLU A O 1
ATOM 595 N N . THR A 1 81 ? 0.632 5.480 -2.115 1.00 77.44 81 THR A N 1
ATOM 596 C CA . THR A 1 81 ? -0.424 6.504 -2.105 1.00 77.44 81 THR A CA 1
ATOM 597 C C . THR A 1 81 ? -1.794 5.885 -1.846 1.00 77.44 81 THR A C 1
ATOM 599 O O . THR A 1 81 ? -2.574 6.422 -1.052 1.00 77.44 81 THR A O 1
ATOM 602 N N . LYS A 1 82 ? -2.095 4.741 -2.473 1.00 79.38 82 LYS A N 1
ATOM 603 C CA . LYS A 1 82 ? -3.334 4.000 -2.229 1.00 79.38 82 LYS A CA 1
ATOM 604 C C . LYS A 1 82 ? -3.405 3.524 -0.780 1.00 79.38 82 LYS A C 1
ATOM 606 O O . LYS A 1 82 ? -4.377 3.853 -0.109 1.00 79.38 82 LYS A O 1
ATOM 611 N N . LYS A 1 83 ? -2.354 2.876 -0.270 1.00 80.44 83 LYS A N 1
ATOM 612 C CA . LYS A 1 83 ? -2.279 2.400 1.119 1.00 80.44 83 LYS A CA 1
ATOM 613 C C . LYS A 1 83 ? -2.439 3.544 2.121 1.00 80.44 83 LYS A C 1
ATOM 615 O O . LYS A 1 83 ? -3.191 3.424 3.080 1.00 80.44 83 LYS A O 1
ATOM 620 N N . HIS A 1 84 ? -1.790 4.681 1.880 1.00 84.06 84 HIS A N 1
ATOM 621 C CA . HIS A 1 84 ? -1.930 5.867 2.723 1.00 84.06 84 HIS A CA 1
ATOM 622 C C . HIS A 1 84 ? -3.340 6.475 2.649 1.00 84.06 84 HIS A C 1
ATOM 624 O O . HIS A 1 84 ? -3.840 7.013 3.638 1.00 84.06 84 HIS A O 1
ATOM 630 N N . SER A 1 85 ?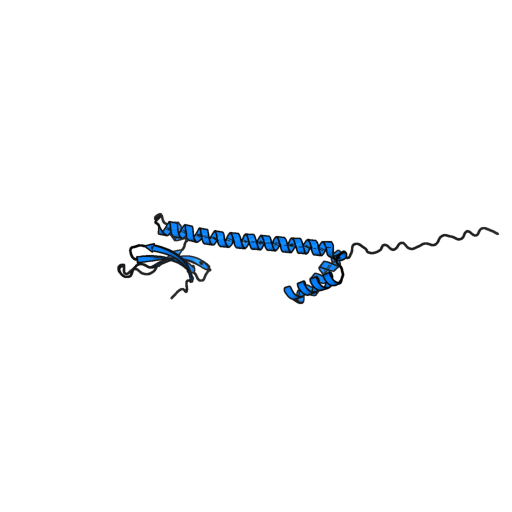 -4.003 6.383 1.494 1.00 85.25 85 SER A N 1
ATOM 631 C CA . SER A 1 85 ? -5.395 6.817 1.341 1.00 85.25 85 SER A CA 1
ATOM 632 C C . SER A 1 85 ? -6.355 5.880 2.071 1.00 85.25 85 SER A C 1
ATOM 634 O O . SER A 1 85 ? -7.237 6.356 2.779 1.00 85.25 85 SER A O 1
ATOM 636 N N . GLU A 1 86 ? -6.153 4.567 1.966 1.00 86.38 86 GLU A N 1
ATOM 637 C CA . GLU A 1 86 ? -6.907 3.553 2.709 1.00 86.38 86 GLU A CA 1
ATOM 638 C C . GLU A 1 86 ? -6.748 3.755 4.221 1.00 86.38 86 GLU A C 1
ATOM 640 O O . GLU A 1 86 ? -7.744 3.833 4.935 1.00 86.38 86 GLU A O 1
ATOM 645 N N . ASP A 1 87 ? -5.525 3.975 4.704 1.00 90.38 87 ASP A N 1
ATOM 646 C CA . ASP A 1 87 ? -5.250 4.255 6.117 1.00 90.38 87 ASP A CA 1
ATOM 647 C C . ASP A 1 87 ? -5.966 5.524 6.615 1.00 90.38 87 ASP A C 1
ATOM 649 O O . ASP A 1 87 ? -6.597 5.537 7.676 1.00 90.38 87 ASP A O 1
ATOM 653 N N . LYS A 1 88 ? -5.962 6.593 5.804 1.00 90.38 88 LYS A N 1
ATOM 654 C CA . LYS A 1 88 ? -6.739 7.808 6.095 1.00 90.38 88 LYS A CA 1
ATOM 655 C C . LYS A 1 88 ? -8.236 7.525 6.189 1.00 90.38 88 LYS A C 1
ATOM 657 O O . LYS A 1 88 ? -8.883 8.075 7.081 1.00 90.38 88 LYS A O 1
ATOM 662 N N . LEU A 1 89 ? -8.783 6.708 5.290 1.00 92.19 89 LEU A N 1
ATOM 663 C CA . LEU A 1 89 ? -10.202 6.348 5.291 1.00 92.19 89 LEU A CA 1
ATOM 664 C C . LEU A 1 89 ? -10.564 5.533 6.536 1.00 92.19 89 LEU A C 1
ATOM 666 O O . LEU A 1 89 ? -11.526 5.883 7.220 1.00 92.19 89 LEU A O 1
ATOM 670 N N . PHE A 1 90 ? -9.770 4.518 6.883 1.00 89.88 90 PHE A N 1
ATOM 671 C CA . PHE A 1 90 ? -9.979 3.727 8.098 1.00 89.88 90 PHE A CA 1
ATOM 672 C C . PHE A 1 90 ? -9.896 4.586 9.356 1.00 89.88 90 PHE A C 1
ATOM 674 O O . PHE A 1 90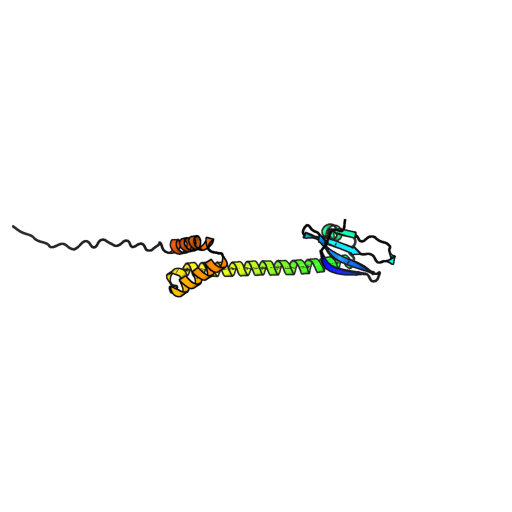 ? -10.772 4.503 10.216 1.00 89.88 90 PHE A O 1
ATOM 681 N N . ARG A 1 91 ? -8.909 5.483 9.441 1.00 90.25 91 ARG A N 1
ATOM 682 C CA . ARG A 1 91 ? -8.776 6.406 10.572 1.00 90.25 91 ARG A CA 1
ATOM 683 C C . ARG A 1 91 ? -9.959 7.369 10.670 1.00 90.25 91 ARG A C 1
ATOM 685 O O . ARG A 1 91 ? -10.475 7.594 11.764 1.00 90.25 91 ARG A O 1
ATOM 692 N N . ALA A 1 92 ? -10.413 7.928 9.548 1.00 91.06 92 ALA A N 1
ATOM 693 C CA . ALA A 1 92 ? -11.575 8.814 9.519 1.00 91.06 92 ALA A CA 1
ATOM 694 C C . ALA A 1 92 ? -12.854 8.085 9.959 1.00 91.06 92 ALA A C 1
ATOM 696 O O . ALA A 1 92 ? -13.602 8.607 10.790 1.00 91.06 92 ALA A O 1
ATOM 697 N N . LEU A 1 93 ? -13.069 6.863 9.463 1.00 89.06 93 LEU A N 1
ATOM 698 C CA . LEU A 1 93 ? -14.196 6.021 9.851 1.00 89.06 93 LEU A CA 1
ATOM 699 C C . LEU A 1 93 ? -14.129 5.649 11.338 1.00 89.06 93 LEU A C 1
ATOM 701 O O . LEU A 1 93 ? -15.109 5.840 12.053 1.00 89.06 93 LEU A O 1
ATOM 705 N N . GLY A 1 94 ? -12.967 5.212 11.830 1.00 89.44 94 GLY A N 1
ATOM 706 C CA . GLY A 1 94 ? -12.745 4.894 13.241 1.00 89.44 94 GLY A CA 1
ATOM 707 C C . GLY A 1 94 ? -13.011 6.090 14.159 1.00 89.44 94 GLY A C 1
ATOM 708 O O . GLY A 1 94 ? -13.696 5.958 15.173 1.00 89.44 94 GLY A O 1
ATOM 709 N N . HIS A 1 95 ? -12.573 7.295 13.773 1.00 88.25 95 HIS A N 1
ATOM 710 C CA . HIS A 1 95 ? -12.902 8.520 14.507 1.00 88.25 95 HIS A CA 1
ATOM 711 C C . HIS A 1 95 ? -14.401 8.837 14.499 1.00 88.25 95 HIS A C 1
ATOM 713 O O . HIS A 1 95 ? -14.934 9.236 15.539 1.00 88.25 95 HIS A O 1
ATOM 719 N N . ALA A 1 96 ? -15.081 8.670 13.361 1.00 86.94 96 ALA A N 1
ATOM 720 C CA . ALA A 1 96 ? -16.519 8.896 13.248 1.00 86.94 96 ALA A CA 1
ATOM 721 C C . ALA A 1 96 ? -17.313 7.908 14.117 1.00 86.94 96 ALA A C 1
ATOM 723 O O . ALA A 1 96 ? -18.170 8.330 14.893 1.00 86.94 96 ALA A O 1
ATOM 724 N N . VAL A 1 97 ? -16.966 6.619 14.074 1.00 88.56 97 VAL A N 1
ATOM 725 C CA . VAL A 1 97 ? -17.549 5.571 14.926 1.00 88.56 97 VAL A CA 1
ATOM 726 C C . VAL A 1 97 ? -17.311 5.882 16.402 1.00 88.56 97 VAL A C 1
ATOM 728 O O . VAL A 1 97 ? -18.260 5.926 17.180 1.00 88.56 97 VAL A O 1
ATOM 731 N N . ALA A 1 98 ? -16.078 6.214 16.794 1.00 85.56 98 ALA A N 1
ATOM 732 C CA . ALA A 1 98 ? -15.764 6.586 18.173 1.00 85.56 98 ALA A CA 1
ATOM 733 C C . ALA A 1 98 ? -16.483 7.870 18.631 1.00 85.56 98 ALA A C 1
ATOM 735 O O . ALA A 1 98 ? -16.653 8.087 19.829 1.00 85.56 98 ALA A O 1
ATOM 736 N N . ARG A 1 99 ? -16.871 8.763 17.710 1.00 84.38 99 ARG A N 1
ATOM 737 C CA . ARG A 1 99 ? -17.674 9.961 18.012 1.00 84.38 99 ARG A CA 1
ATOM 738 C C . ARG A 1 99 ? -19.152 9.617 18.180 1.00 84.38 99 ARG A C 1
ATOM 740 O O . ARG A 1 99 ? -19.788 10.135 19.092 1.00 84.38 99 ARG A O 1
ATOM 747 N N . CYS A 1 100 ? -19.682 8.750 17.325 1.00 84.12 100 CYS A N 1
ATOM 748 C CA . CYS A 1 100 ? -21.078 8.323 17.355 1.00 84.12 100 CYS A CA 1
ATOM 749 C C . CYS A 1 100 ? -21.337 7.159 18.320 1.00 84.12 100 CYS A C 1
ATOM 751 O O . CYS A 1 100 ? -22.487 6.753 18.449 1.00 84.12 100 CYS A O 1
ATOM 753 N N . TRP A 1 101 ? -20.309 6.655 19.019 1.00 84.81 101 TRP A N 1
ATOM 754 C CA . TRP A 1 101 ? -20.380 5.465 19.876 1.00 84.81 101 TRP A CA 1
ATOM 755 C C . TRP A 1 101 ? -21.596 5.463 20.809 1.00 84.81 101 TRP A C 1
ATOM 757 O O . TRP A 1 101 ? -22.312 4.475 20.865 1.00 84.81 101 TRP A O 1
ATOM 767 N N . LYS A 1 102 ? -21.908 6.589 21.468 1.00 80.12 102 LYS A N 1
ATOM 768 C CA . LYS A 1 102 ? -23.055 6.702 22.395 1.00 80.12 102 LYS A CA 1
ATOM 769 C C . LYS A 1 102 ? -24.434 6.625 21.732 1.00 80.12 102 LYS A C 1
ATOM 771 O O . LYS A 1 102 ? -25.394 6.262 22.396 1.00 80.12 102 LYS A O 1
ATOM 776 N N . ASN A 1 103 ? -24.527 6.989 20.456 1.00 81.62 103 ASN A N 1
ATOM 777 C CA . ASN A 1 103 ? -25.780 7.007 19.697 1.00 81.62 103 ASN A CA 1
ATOM 778 C C . ASN A 1 103 ? -25.978 5.721 18.882 1.00 81.62 103 ASN A C 1
ATOM 780 O O . ASN A 1 103 ? -27.001 5.568 18.217 1.00 81.62 103 ASN A O 1
ATOM 784 N N . LEU A 1 104 ? -24.992 4.822 18.897 1.00 84.88 104 LEU A N 1
ATOM 785 C CA . LEU A 1 104 ? -25.081 3.522 18.251 1.00 84.88 104 LEU A CA 1
ATOM 786 C C . LEU A 1 104 ? -25.875 2.555 19.144 1.00 84.88 104 LEU A C 1
ATOM 788 O O . LEU A 1 104 ? -25.664 2.538 20.359 1.00 84.88 104 LEU A O 1
ATOM 792 N N . PRO A 1 105 ? -26.774 1.742 18.564 1.00 90.00 105 PRO A N 1
ATOM 793 C CA . PRO A 1 105 ? -27.485 0.712 19.307 1.00 90.00 105 PRO A CA 1
ATOM 794 C C . PRO A 1 105 ? -26.498 -0.322 19.859 1.00 90.00 105 PRO A C 1
ATOM 796 O O . PRO A 1 105 ? -25.478 -0.616 19.235 1.00 90.00 105 PRO A O 1
ATOM 799 N N . GLN A 1 106 ? -26.826 -0.891 21.020 1.00 81.94 106 GLN A N 1
ATOM 800 C CA . GLN A 1 106 ? -25.916 -1.751 21.779 1.00 81.94 106 GLN A CA 1
ATOM 801 C C . GLN A 1 106 ? -25.403 -2.956 20.971 1.00 81.94 106 GLN A C 1
ATOM 803 O O . GLN A 1 106 ? -24.205 -3.216 20.988 1.00 81.94 106 GLN A O 1
ATOM 808 N N . GLY A 1 107 ? -26.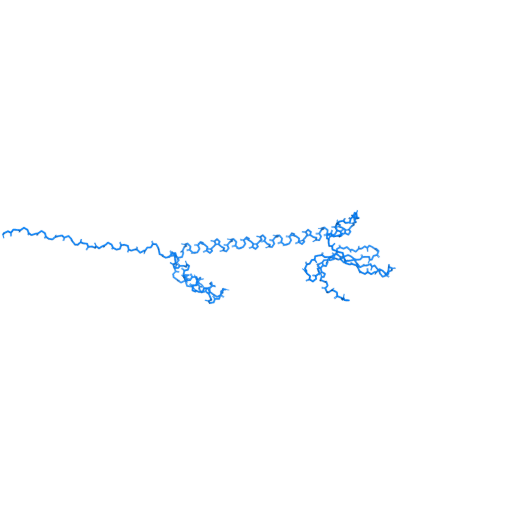258 -3.607 20.171 1.00 86.00 107 GLY A N 1
ATOM 809 C CA . GLY A 1 107 ? -25.827 -4.718 19.311 1.00 86.00 107 GLY A CA 1
ATOM 810 C C . GLY A 1 107 ? -24.693 -4.334 18.352 1.00 86.00 107 GLY A C 1
ATOM 811 O O . GLY A 1 107 ? -23.723 -5.067 18.222 1.00 86.00 107 GLY A O 1
ATOM 812 N N . ILE A 1 108 ? -24.737 -3.122 17.781 1.00 88.88 108 ILE A N 1
ATOM 813 C CA . ILE A 1 108 ? -23.680 -2.635 16.879 1.00 88.88 108 ILE A CA 1
ATOM 814 C C . ILE A 1 108 ? -22.408 -2.253 17.655 1.00 88.88 108 ILE A C 1
ATOM 816 O O . ILE A 1 108 ? -21.306 -2.382 17.125 1.00 88.88 108 ILE A O 1
ATOM 820 N N . GLN A 1 109 ? -22.527 -1.791 18.904 1.00 87.38 109 GLN A N 1
ATOM 821 C CA . GLN A 1 109 ? -21.357 -1.545 19.757 1.00 87.38 109 GLN A CA 1
ATOM 822 C C . GLN A 1 109 ? -20.612 -2.849 20.063 1.00 87.38 109 GLN A C 1
ATOM 824 O O . GLN A 1 109 ? -19.386 -2.874 19.980 1.00 87.38 109 GLN A O 1
ATOM 829 N N . GLU A 1 110 ? -21.343 -3.910 20.409 1.00 86.44 110 GLU A N 1
ATOM 830 C CA . GLU A 1 110 ? -20.780 -5.230 20.714 1.00 86.44 110 GLU A CA 1
ATOM 831 C C . GLU A 1 110 ? -20.141 -5.857 19.468 1.00 86.44 110 GLU A C 1
ATOM 833 O O . GLU A 1 110 ? -18.977 -6.253 19.527 1.00 86.44 110 GLU A O 1
ATOM 838 N N . ASP A 1 111 ? -20.828 -5.824 18.321 1.00 89.19 111 ASP A N 1
ATOM 839 C CA . ASP A 1 111 ? -20.298 -6.339 17.052 1.00 89.19 111 ASP A CA 1
ATOM 840 C C . ASP A 1 111 ? -19.007 -5.625 16.627 1.00 89.19 111 ASP A C 1
ATOM 842 O O . ASP A 1 111 ? -18.021 -6.266 16.267 1.00 89.19 111 ASP A O 1
ATOM 846 N N . LEU A 1 112 ? -18.975 -4.287 16.688 1.00 88.81 112 LEU A N 1
ATOM 847 C CA . LEU A 1 112 ? -17.779 -3.514 16.334 1.00 88.81 112 LEU A CA 1
ATOM 848 C C . LEU A 1 112 ? -16.626 -3.747 17.315 1.00 88.81 112 LEU A C 1
ATOM 850 O O . LEU A 1 112 ? -15.464 -3.721 16.908 1.00 88.81 112 LEU A O 1
ATOM 854 N N . PHE A 1 113 ? -16.934 -3.951 18.596 1.00 87.06 113 PHE A N 1
ATOM 855 C CA . PHE A 1 113 ? -15.932 -4.207 19.622 1.00 87.06 113 PHE A CA 1
ATOM 856 C C . PHE A 1 113 ? -15.297 -5.589 19.444 1.00 87.06 113 PHE A C 1
ATOM 858 O O . PHE A 1 113 ? -14.073 -5.690 19.383 1.00 87.06 113 PHE A O 1
ATOM 865 N N . GLU A 1 114 ? -16.111 -6.634 19.296 1.00 88.19 114 GLU A N 1
ATOM 866 C CA . GLU A 1 114 ? -15.628 -7.995 19.049 1.00 88.19 114 GLU A CA 1
ATOM 867 C C . GLU A 1 114 ? -14.890 -8.091 17.708 1.00 88.19 114 GLU A C 1
ATOM 869 O O . GLU A 1 114 ? -13.818 -8.688 17.645 1.00 88.19 114 GLU A O 1
ATOM 874 N N . ALA A 1 115 ? -15.375 -7.427 16.653 1.00 87.81 115 ALA A N 1
ATOM 875 C CA . ALA A 1 115 ? -14.673 -7.383 15.370 1.00 87.81 115 ALA A CA 1
ATOM 876 C C . ALA A 1 115 ? -13.286 -6.725 15.480 1.00 87.81 115 ALA A C 1
ATOM 878 O O . ALA A 1 115 ? -12.325 -7.217 14.890 1.00 87.81 115 ALA A O 1
ATOM 879 N N . ALA A 1 116 ? -13.153 -5.638 16.250 1.00 86.75 116 ALA A N 1
ATOM 880 C CA . ALA A 1 116 ? -11.862 -4.988 16.473 1.00 86.75 116 ALA A CA 1
ATOM 881 C C . ALA A 1 116 ? -10.898 -5.884 17.271 1.00 86.75 116 ALA A C 1
ATOM 883 O O . ALA A 1 116 ? -9.729 -6.008 16.906 1.00 86.75 116 ALA A O 1
ATOM 884 N N . VAL A 1 117 ? -11.388 -6.551 18.320 1.00 88.44 117 VAL A N 1
ATOM 885 C CA . VAL A 1 117 ? -10.591 -7.491 19.128 1.00 88.44 117 VAL A CA 1
ATOM 886 C C . VAL A 1 117 ? -10.184 -8.722 18.314 1.00 88.44 117 VAL A C 1
ATOM 888 O O . VAL A 1 117 ? -9.055 -9.184 18.439 1.00 88.44 117 VAL A O 1
ATOM 891 N N . ALA A 1 118 ? -11.044 -9.225 17.428 1.00 89.12 118 ALA A N 1
ATOM 892 C CA . ALA A 1 118 ? -10.715 -10.342 16.544 1.00 89.12 118 ALA A CA 1
ATOM 893 C C . ALA A 1 118 ? -9.611 -10.001 15.525 1.00 89.12 118 ALA A C 1
ATOM 895 O O . ALA A 1 118 ? -8.859 -10.889 15.124 1.00 89.12 118 ALA A O 1
ATOM 896 N N . LEU A 1 119 ? -9.505 -8.733 15.107 1.00 85.56 119 LEU A N 1
ATOM 897 C CA . LEU A 1 119 ? -8.499 -8.271 14.143 1.00 85.56 119 LEU A CA 1
ATOM 898 C C . LEU A 1 119 ? -7.118 -8.039 14.774 1.00 85.56 119 LEU A C 1
ATOM 900 O O . LEU A 1 119 ? -6.109 -8.401 14.177 1.00 85.56 119 LEU A O 1
ATOM 904 N N . GLU A 1 120 ? -7.071 -7.437 15.961 1.00 81.75 120 GLU A N 1
ATOM 905 C CA . GLU A 1 120 ? -5.823 -6.999 16.613 1.00 81.75 120 GLU A CA 1
ATOM 906 C C . GLU A 1 120 ? -5.401 -7.903 17.791 1.00 81.75 120 GLU A C 1
ATOM 908 O O . GLU A 1 120 ? -4.276 -7.824 18.287 1.00 81.75 120 GLU A O 1
ATOM 913 N N . GLY A 1 121 ? -6.288 -8.798 18.230 1.00 80.69 121 GLY A N 1
ATOM 914 C CA . GLY A 1 121 ? -6.064 -9.751 19.312 1.00 80.69 121 GLY A CA 1
ATOM 915 C C . GLY A 1 121 ? -6.551 -9.284 20.690 1.00 80.69 121 GLY A C 1
ATOM 916 O O . GLY A 1 121 ? -6.937 -8.138 20.920 1.00 80.69 121 GLY A O 1
ATOM 917 N N . GLU A 1 122 ? -6.495 -10.207 21.654 1.00 82.00 122 GLU A N 1
ATOM 918 C CA . GLU A 1 122 ? -7.030 -10.022 23.015 1.00 82.00 122 GLU A CA 1
ATOM 919 C C . GLU A 1 122 ? -6.337 -8.888 23.797 1.00 82.00 122 GLU A C 1
ATOM 921 O O . GLU A 1 122 ? -6.912 -8.291 24.707 1.00 82.00 122 GLU A O 1
ATOM 926 N N . THR A 1 123 ? -5.107 -8.535 23.421 1.00 83.38 123 THR A N 1
ATOM 927 C CA . THR A 1 123 ? -4.306 -7.486 24.071 1.00 83.38 123 THR A CA 1
ATOM 928 C C . THR A 1 123 ? -4.920 -6.097 23.925 1.00 83.38 123 THR A C 1
ATOM 930 O O . THR A 1 123 ? -4.761 -5.262 24.819 1.00 83.38 123 THR A O 1
ATOM 933 N N . ILE A 1 124 ? -5.661 -5.844 22.840 1.00 84.00 124 ILE A N 1
ATOM 934 C CA . ILE A 1 124 ? -6.284 -4.539 22.612 1.00 84.00 124 ILE A CA 1
ATOM 935 C C . ILE A 1 124 ? -7.630 -4.397 23.312 1.00 84.00 124 ILE A C 1
ATOM 937 O O . ILE A 1 124 ? -8.115 -3.278 23.456 1.00 84.00 124 ILE A O 1
ATOM 941 N N . ARG A 1 125 ? -8.237 -5.497 23.777 1.00 81.50 125 ARG A N 1
ATOM 942 C CA . ARG A 1 125 ? -9.586 -5.505 24.360 1.00 81.50 125 ARG A CA 1
ATOM 943 C C . ARG A 1 125 ? -9.706 -4.509 25.505 1.00 81.50 125 ARG A C 1
ATOM 945 O O . ARG A 1 125 ? -10.613 -3.677 25.531 1.00 81.50 125 ARG A O 1
ATOM 952 N N . GLN A 1 126 ? -8.744 -4.547 26.424 1.00 82.25 126 GLN A N 1
ATOM 953 C CA . GLN A 1 126 ? -8.722 -3.644 27.571 1.00 82.25 126 GLN A CA 1
ATOM 954 C C . GLN A 1 126 ? -8.449 -2.192 27.151 1.00 82.25 126 GLN A C 1
ATOM 956 O O . GLN A 1 126 ? -9.116 -1.278 27.635 1.00 82.25 126 GLN A O 1
ATOM 961 N N . GLN A 1 127 ? -7.516 -1.965 26.223 1.00 81.81 127 GLN A N 1
ATOM 962 C CA . GLN A 1 127 ? -7.189 -0.621 25.735 1.00 81.81 127 GLN A CA 1
ATOM 963 C C . GLN A 1 127 ? -8.358 0.020 24.979 1.00 81.81 127 GLN A C 1
ATOM 965 O O . GLN A 1 127 ? -8.660 1.195 25.185 1.00 81.81 127 GLN A O 1
ATOM 970 N N . LEU A 1 128 ? -9.054 -0.760 24.152 1.00 83.12 128 LEU A N 1
ATOM 971 C CA . LEU A 1 128 ? -10.219 -0.332 23.390 1.00 83.12 128 LEU A CA 1
ATOM 972 C C . LEU A 1 128 ? -11.391 -0.010 24.320 1.00 83.12 128 LEU A C 1
ATOM 974 O O . LEU A 1 128 ? -12.041 1.022 24.151 1.00 83.12 128 LEU A O 1
ATOM 978 N N . ALA A 1 129 ? -11.619 -0.836 25.346 1.00 81.62 129 ALA A N 1
ATOM 979 C CA . ALA A 1 129 ? -12.625 -0.562 26.366 1.00 81.62 129 ALA A CA 1
ATOM 980 C C . ALA A 1 129 ? -12.336 0.765 27.080 1.00 81.62 129 ALA A C 1
ATOM 982 O O . ALA A 1 129 ? -13.222 1.614 27.153 1.00 81.62 129 ALA A O 1
ATOM 983 N N . ILE A 1 130 ? -11.094 0.993 27.525 1.00 81.50 130 ILE A N 1
ATOM 984 C CA . ILE A 1 130 ? -10.683 2.249 28.176 1.00 81.50 130 ILE A CA 1
ATOM 985 C C . ILE A 1 130 ? -10.866 3.443 27.231 1.00 81.50 130 ILE A C 1
ATOM 987 O O . ILE A 1 130 ? -11.457 4.447 27.619 1.00 81.50 130 ILE A O 1
ATOM 991 N N . TYR A 1 131 ? -10.425 3.333 25.977 1.00 81.25 131 TYR A N 1
ATOM 992 C CA . TYR A 1 131 ? -10.550 4.400 24.981 1.00 81.25 131 TYR A CA 1
ATOM 993 C C . TYR A 1 131 ? -12.013 4.787 24.713 1.00 81.25 131 TYR A C 1
ATOM 995 O O . TYR A 1 131 ? -12.362 5.969 24.647 1.00 81.25 131 TYR A O 1
ATOM 1003 N N . LEU A 1 132 ? -12.892 3.790 24.595 1.00 79.69 132 LEU A N 1
ATOM 1004 C CA . LEU A 1 132 ? -14.323 3.999 24.388 1.00 79.69 132 LEU A CA 1
ATOM 1005 C C . LEU A 1 132 ? -15.031 4.469 25.667 1.00 79.69 132 LEU A C 1
ATOM 1007 O O . LEU A 1 132 ? -16.038 5.168 25.557 1.00 79.69 132 LEU A O 1
ATOM 1011 N N . HIS A 1 133 ? -14.520 4.126 26.857 1.00 68.31 133 HIS A N 1
ATOM 1012 C CA . HIS A 1 133 ? -15.010 4.591 28.161 1.00 68.31 133 HIS A CA 1
ATOM 1013 C C . HIS A 1 133 ? -14.593 6.030 28.492 1.00 68.31 133 HIS A C 1
ATOM 1015 O O . HIS A 1 133 ? -15.443 6.781 28.954 1.00 68.31 133 HIS A O 1
ATOM 1021 N N . GLY A 1 134 ? -13.374 6.468 28.162 1.00 62.69 134 GLY A N 1
ATOM 1022 C CA . GLY A 1 134 ? -12.929 7.858 28.365 1.00 62.69 134 GLY A CA 1
ATOM 1023 C C . GLY A 1 134 ? -13.733 8.886 27.555 1.00 62.69 134 GLY A C 1
ATOM 1024 O O . GLY A 1 134 ? -13.812 10.060 27.901 1.00 62.69 134 GLY A O 1
ATOM 1025 N N . LYS A 1 135 ? -14.422 8.448 26.491 1.00 57.31 135 LYS A N 1
ATOM 1026 C CA . LYS A 1 135 ? -15.430 9.263 25.788 1.00 57.31 135 LYS A CA 1
ATOM 1027 C C . LYS A 1 135 ? -16.817 9.245 26.449 1.00 57.31 135 LYS A C 1
ATOM 1029 O O . LYS A 1 135 ? -17.689 10.025 26.056 1.00 57.31 135 LYS A O 1
ATOM 1034 N N . ARG A 1 136 ? -17.065 8.374 27.436 1.00 52.53 136 ARG A N 1
ATOM 1035 C CA . ARG A 1 136 ? -18.328 8.270 28.198 1.00 52.53 136 ARG A CA 1
ATOM 1036 C C . ARG A 1 136 ? -18.447 9.335 29.292 1.00 52.53 136 ARG A C 1
ATOM 1038 O O . ARG A 1 136 ? -19.552 9.826 29.500 1.00 52.53 136 ARG A O 1
ATOM 1045 N N . GLU A 1 137 ? -17.344 9.796 29.868 1.00 42.78 137 GLU A N 1
ATOM 1046 C CA . GLU A 1 137 ? -17.271 10.639 31.075 1.00 42.78 137 GLU A CA 1
ATOM 1047 C C . GLU A 1 137 ? -17.385 12.165 30.860 1.00 42.78 137 GLU A C 1
ATOM 1049 O O . GLU A 1 137 ? -16.610 12.955 31.380 1.00 42.78 137 GLU A O 1
ATOM 1054 N N . HIS A 1 138 ? -18.434 12.608 30.161 1.00 41.62 138 HIS A N 1
ATOM 1055 C CA . HIS A 1 138 ? -18.905 14.004 30.263 1.00 41.62 138 HIS A CA 1
ATOM 1056 C C . HIS A 1 138 ? -20.401 14.091 30.595 1.00 41.62 138 HIS A C 1
ATOM 1058 O O . HIS A 1 138 ? -21.123 14.966 30.122 1.00 41.62 138 HIS A O 1
ATOM 1064 N N . THR A 1 139 ? -20.906 13.145 31.388 1.00 38.59 139 THR A N 1
ATOM 1065 C CA . THR A 1 139 ? -22.269 13.217 31.939 1.00 38.59 139 THR A CA 1
ATOM 1066 C C . THR A 1 139 ? -22.339 12.437 33.249 1.00 38.59 139 THR A C 1
ATOM 1068 O O . THR A 1 139 ? -23.019 11.427 33.362 1.00 38.59 139 THR A O 1
ATOM 1071 N N . VAL A 1 140 ? -21.567 12.897 34.233 1.00 42.34 140 VAL A N 1
ATOM 1072 C CA . VAL A 1 140 ? -21.853 12.641 35.650 1.00 42.34 140 VAL A CA 1
ATOM 1073 C C . VAL A 1 140 ? -22.607 13.889 36.106 1.00 42.34 140 VAL A C 1
ATOM 1075 O O . VAL A 1 140 ? -22.028 14.961 36.250 1.00 42.34 140 VAL A O 1
ATOM 1078 N N . ASP A 1 141 ? -23.922 13.903 35.909 1.00 40.62 141 ASP A N 1
ATOM 1079 C CA . ASP A 1 141 ? -24.869 13.820 37.022 1.00 40.62 141 ASP A CA 1
ATOM 1080 C C . ASP A 1 141 ? -24.393 14.632 38.239 1.00 40.62 141 ASP A C 1
ATOM 1082 O O . ASP A 1 141 ? -23.942 14.104 39.248 1.00 40.62 141 ASP A O 1
ATOM 1086 N N . THR A 1 142 ? -24.465 15.963 38.132 1.00 41.59 142 THR A N 1
ATOM 1087 C CA . THR A 1 142 ? -24.649 16.788 39.329 1.00 41.59 142 THR A CA 1
ATOM 1088 C C . THR A 1 142 ? -26.133 16.712 39.661 1.00 41.59 142 THR A C 1
ATOM 1090 O O . THR A 1 142 ? -26.911 17.599 39.311 1.00 41.59 142 THR A O 1
ATOM 1093 N N . ALA A 1 143 ? -26.536 15.592 40.265 1.00 42.09 143 ALA A N 1
ATOM 1094 C CA . ALA A 1 143 ? -27.826 15.461 40.912 1.00 42.09 143 ALA A CA 1
ATOM 1095 C C . ALA A 1 143 ? -27.926 16.538 41.996 1.00 42.09 143 ALA A C 1
ATOM 1097 O O . ALA A 1 143 ? -27.271 16.504 43.037 1.00 42.09 143 ALA A O 1
ATOM 1098 N N . GLN A 1 144 ? -28.741 17.538 41.695 1.00 50.09 144 GLN A N 1
ATOM 1099 C CA . GLN A 1 144 ? -29.163 18.597 42.589 1.00 50.09 144 GLN A CA 1
ATOM 1100 C C . GLN A 1 144 ? -29.853 17.964 43.813 1.00 50.09 144 GLN A C 1
ATOM 1102 O O . GLN A 1 144 ? -30.854 17.261 43.637 1.00 50.09 144 GLN A O 1
ATOM 1107 N N . PRO A 1 145 ? -29.372 18.172 45.053 1.00 40.28 145 PRO A N 1
ATOM 1108 C CA . PRO A 1 145 ? -30.117 17.730 46.219 1.00 40.28 145 PRO A CA 1
ATOM 1109 C C . PRO A 1 145 ? -31.416 18.536 46.284 1.00 40.28 145 PRO A C 1
ATOM 1111 O O . PRO A 1 145 ? -31.418 19.756 46.445 1.00 40.28 145 PRO A O 1
ATOM 1114 N N . ARG A 1 146 ? -32.534 17.829 46.113 1.00 54.31 146 ARG A N 1
ATOM 1115 C CA . ARG A 1 146 ? -33.898 18.314 46.319 1.00 54.31 146 ARG A CA 1
ATOM 1116 C C . ARG A 1 146 ? -34.052 18.726 47.786 1.00 54.31 146 ARG A C 1
ATOM 1118 O O . ARG A 1 146 ? -34.420 17.908 48.622 1.00 54.31 146 ARG A O 1
ATOM 1125 N N . ALA A 1 147 ? -33.746 19.982 48.096 1.00 45.91 147 ALA A N 1
ATOM 1126 C CA . ALA A 1 147 ? -34.117 20.597 49.362 1.00 45.91 147 ALA A CA 1
ATOM 1127 C C . ALA A 1 147 ? -35.617 20.925 49.315 1.00 45.91 147 ALA A C 1
ATOM 1129 O O . ALA A 1 147 ? -36.099 21.646 48.442 1.00 45.91 147 ALA A O 1
ATOM 1130 N N . MET A 1 148 ? -36.352 20.277 50.207 1.00 54.56 148 MET A N 1
ATOM 1131 C CA . MET A 1 148 ? -37.798 20.342 50.388 1.00 54.56 148 MET A CA 1
ATOM 1132 C C . MET A 1 148 ? -38.225 21.761 50.823 1.00 54.56 148 MET A C 1
ATOM 1134 O O . MET A 1 148 ? -37.522 22.340 51.651 1.00 54.56 148 MET A O 1
ATOM 1138 N N . PRO A 1 149 ? -39.328 22.337 50.305 1.00 52.22 149 PRO A N 1
ATOM 1139 C CA . PRO A 1 149 ? -39.824 23.622 50.787 1.00 52.22 149 PRO A CA 1
ATOM 1140 C C . PRO A 1 149 ? -40.414 23.493 52.200 1.00 52.22 149 PRO A C 1
ATOM 1142 O O . PRO A 1 149 ? -40.997 22.469 52.561 1.00 52.22 149 PRO A O 1
ATOM 1145 N N . GLU A 1 150 ? -40.206 24.552 52.974 1.00 56.84 150 GLU A N 1
ATOM 1146 C CA . GLU A 1 150 ? -40.598 24.767 54.367 1.00 56.84 150 GLU A CA 1
ATOM 1147 C C . GLU A 1 150 ? -42.097 24.529 54.622 1.00 56.84 150 GLU A C 1
ATOM 1149 O O . GLU A 1 150 ? -42.926 24.881 53.780 1.00 56.84 150 GLU A O 1
ATOM 1154 N N . PRO A 1 151 ? -42.487 24.048 55.814 1.00 56.00 151 PRO A N 1
ATOM 1155 C CA . PRO A 1 151 ? -43.744 24.443 56.415 1.00 56.00 151 PRO A CA 1
ATOM 1156 C C . PRO A 1 151 ? -43.499 25.592 57.399 1.00 56.00 151 PRO A C 1
ATOM 1158 O O . PRO A 1 151 ? -42.845 25.441 58.430 1.00 56.00 151 PRO A O 1
ATOM 1161 N N . ASP A 1 152 ? -44.059 26.743 57.043 1.00 57.88 152 ASP A N 1
ATOM 1162 C CA . ASP A 1 152 ? -44.379 27.847 57.938 1.00 57.88 152 ASP A CA 1
ATOM 1163 C C . ASP A 1 152 ? -45.153 27.315 59.159 1.00 57.88 152 ASP A C 1
ATOM 1165 O O . ASP A 1 152 ? -46.132 26.580 59.008 1.00 57.88 152 ASP A O 1
ATOM 1169 N N . SER A 1 153 ? -44.708 27.652 60.370 1.00 62.06 153 SER A N 1
ATOM 1170 C CA . SER A 1 153 ? -45.567 27.561 61.551 1.00 62.06 153 SER A CA 1
ATOM 1171 C C . SER A 1 153 ? -45.168 28.618 62.577 1.00 62.06 153 SER A C 1
ATOM 1173 O O . SER A 1 153 ? -44.369 28.395 63.486 1.00 62.06 153 SER A O 1
ATOM 1175 N N . LEU A 1 154 ? -45.763 29.793 62.385 1.00 61.94 154 LEU A N 1
ATOM 1176 C CA . LEU A 1 154 ? -45.963 30.852 63.368 1.00 61.94 154 LEU A CA 1
ATOM 1177 C C . LEU A 1 154 ? -46.668 30.351 64.646 1.00 61.94 154 LEU A C 1
ATOM 1179 O O . LEU A 1 154 ? -47.686 29.667 64.565 1.00 61.94 154 LEU A O 1
ATOM 1183 N N . GLY A 1 155 ? -46.235 30.873 65.798 1.00 54.97 155 GLY A N 1
ATOM 1184 C CA . GLY A 1 155 ? -47.165 31.341 66.832 1.00 54.97 155 GLY A CA 1
ATOM 1185 C C . GLY A 1 155 ? -47.055 30.708 68.222 1.00 54.97 155 GLY A C 1
ATOM 1186 O O . GLY A 1 155 ? -47.241 29.504 68.371 1.00 54.97 155 GLY A O 1
ATOM 1187 N N . GLY A 1 156 ? -46.905 31.577 69.233 1.00 45.72 156 GLY A N 1
ATOM 1188 C CA . GLY A 1 156 ? -47.427 31.365 70.592 1.00 45.72 156 GLY A CA 1
ATOM 1189 C C . GLY A 1 156 ? -46.396 31.304 71.698 1.00 45.72 156 GLY A C 1
ATOM 1190 O O . GLY A 1 156 ? -45.993 30.172 72.029 1.00 45.72 156 GLY A O 1
#

Radius of gyration: 34.06 Å; chains: 1; bounding box: 82×49×103 Å